Protein AF-A0A7R9Y231-F1 (afdb_monomer_lite)

Sequence (151 aa):
GGGRAVLRLEQRRLDTDEERPGQRPPAADGDQRGWATELYLRINEGKNRQIRRLCTRSKLRLLHLHRVRFGPLTDEGMPEGSCRWLTDSEIGELYAATPLGADARPSAAAARRACIVALWKRAWRHARRQALERAGLGVGRLARRRRRQEG

InterPro domains:
  IPR020103 Pseudouridine synthase, catalytic domain superfamily [SSF55120] (36-91)

Structure (mmCIF, N/CA/C/O backbone):
data_AF-A0A7R9Y231-F1
#
_entry.id   AF-A0A7R9Y231-F1
#
loop_
_atom_site.group_PDB
_atom_site.id
_atom_site.type_symbol
_atom_site.label_atom_id
_atom_site.label_alt_id
_atom_site.label_comp_id
_atom_site.label_asym_id
_atom_site.label_entity_id
_atom_site.label_seq_id
_atom_site.pdbx_PDB_ins_code
_atom_site.Cartn_x
_atom_site.Cartn_y
_atom_site.Cartn_z
_atom_site.occupancy
_atom_site.B_iso_or_equiv
_atom_site.auth_seq_id
_atom_site.auth_comp_id
_atom_site.auth_asym_id
_atom_site.auth_atom_id
_atom_site.pdbx_PDB_model_num
ATOM 1 N N . GLY A 1 1 ? -7.482 -20.504 -6.826 1.00 31.23 1 GLY A N 1
ATOM 2 C CA . GLY A 1 1 ? -7.173 -20.789 -5.412 1.00 31.23 1 GLY A CA 1
ATOM 3 C C . GLY A 1 1 ? -7.391 -19.534 -4.598 1.00 31.23 1 GLY A C 1
ATOM 4 O O . GLY A 1 1 ? -6.744 -18.536 -4.879 1.00 31.23 1 GLY A O 1
ATOM 5 N N . GLY A 1 2 ? -8.361 -19.543 -3.681 1.00 39.38 2 GLY A N 1
ATOM 6 C CA . GLY A 1 2 ? -8.715 -18.377 -2.870 1.00 39.38 2 GLY A CA 1
ATOM 7 C C . GLY A 1 2 ? -7.618 -18.051 -1.859 1.00 39.38 2 GLY A C 1
ATOM 8 O O . GLY A 1 2 ? -7.320 -18.862 -0.986 1.00 39.38 2 GLY A O 1
ATOM 9 N N . GLY A 1 3 ? -7.001 -16.878 -1.994 1.00 35.56 3 GLY A N 1
ATOM 10 C CA . GLY A 1 3 ? -5.984 -16.402 -1.063 1.00 35.56 3 GLY A CA 1
ATOM 11 C C . GLY A 1 3 ? -6.594 -16.141 0.312 1.00 35.56 3 GLY A C 1
ATOM 12 O O . GLY A 1 3 ? -7.362 -15.197 0.483 1.00 35.56 3 GLY A O 1
ATOM 13 N N . ARG A 1 4 ? -6.254 -16.979 1.298 1.00 39.34 4 ARG A N 1
ATOM 14 C CA . ARG A 1 4 ? -6.528 -16.722 2.717 1.00 39.34 4 ARG A CA 1
ATOM 15 C C . ARG A 1 4 ? -5.849 -15.408 3.118 1.00 39.34 4 ARG A C 1
ATOM 17 O O . ARG A 1 4 ? -4.634 -15.273 2.982 1.00 39.34 4 ARG A O 1
ATOM 24 N N . ALA A 1 5 ? -6.617 -14.452 3.636 1.00 42.06 5 ALA A N 1
ATOM 25 C CA . ALA A 1 5 ? -6.047 -13.361 4.415 1.00 42.06 5 ALA A CA 1
ATOM 26 C C . ALA A 1 5 ? -5.545 -13.964 5.734 1.00 42.06 5 ALA A C 1
ATOM 28 O O . ALA A 1 5 ? -6.343 -14.419 6.552 1.00 42.06 5 ALA A O 1
ATOM 29 N N . VAL A 1 6 ? -4.226 -14.037 5.915 1.00 43.84 6 VAL A N 1
ATOM 30 C CA . VAL A 1 6 ? -3.642 -14.444 7.196 1.00 43.84 6 VAL A CA 1
ATOM 31 C C . VAL A 1 6 ? -3.658 -13.221 8.101 1.00 43.84 6 VAL A C 1
ATOM 33 O O . VAL A 1 6 ? -2.824 -12.326 7.977 1.00 43.84 6 VAL A O 1
ATOM 36 N N . LEU A 1 7 ? -4.643 -13.175 8.994 1.00 42.97 7 LEU A N 1
ATOM 37 C CA . LEU A 1 7 ? -4.714 -12.177 10.051 1.00 42.97 7 LEU A CA 1
ATOM 38 C C . LEU A 1 7 ? -3.723 -12.583 11.144 1.00 42.97 7 LEU A C 1
ATOM 40 O O . LEU A 1 7 ? -4.041 -13.396 12.007 1.00 42.97 7 LEU A O 1
ATOM 44 N N . ARG A 1 8 ? -2.501 -12.048 11.093 1.00 46.12 8 ARG A N 1
ATOM 45 C CA . ARG A 1 8 ? -1.649 -12.012 12.284 1.00 46.12 8 ARG A CA 1
ATOM 46 C C . ARG A 1 8 ? -2.102 -10.810 13.098 1.00 46.12 8 ARG A C 1
ATOM 48 O O . ARG A 1 8 ? -1.839 -9.686 12.695 1.00 46.12 8 ARG A O 1
ATOM 55 N N . LEU A 1 9 ? -2.830 -11.073 14.175 1.00 53.94 9 LEU A N 1
ATOM 56 C CA . LEU A 1 9 ? -3.293 -10.049 15.099 1.00 53.94 9 LEU A CA 1
ATOM 57 C C . LEU A 1 9 ? -2.212 -9.850 16.154 1.00 53.94 9 LEU A C 1
ATOM 59 O O . LEU A 1 9 ? -1.976 -10.730 16.976 1.00 53.94 9 LEU A O 1
ATOM 63 N N . GLU A 1 10 ? -1.552 -8.704 16.105 1.00 59.16 10 GLU A N 1
ATOM 64 C CA . GLU A 1 10 ? -0.805 -8.186 17.242 1.00 59.16 10 GLU A CA 1
ATOM 65 C C . GLU A 1 10 ? -1.685 -7.119 17.889 1.00 59.16 10 GLU A C 1
ATOM 67 O O . GLU A 1 10 ? -2.071 -6.148 17.232 1.00 59.16 10 GLU A O 1
ATOM 72 N N . GLN A 1 11 ? -2.099 -7.376 19.131 1.00 58.72 11 GLN A N 1
ATOM 73 C CA . GLN A 1 11 ? -3.023 -6.525 19.869 1.00 58.72 11 GLN A CA 1
ATOM 74 C C . GLN A 1 11 ? -2.247 -5.773 20.944 1.00 58.72 11 GLN A C 1
ATOM 76 O O . GLN A 1 11 ? -1.746 -6.385 21.887 1.00 58.72 11 GLN A O 1
ATOM 81 N N . ARG A 1 12 ? -2.211 -4.444 20.838 1.00 63.53 12 ARG A N 1
ATOM 82 C CA . ARG A 1 12 ? -1.715 -3.567 21.901 1.00 63.53 12 ARG A CA 1
ATOM 83 C C . ARG A 1 12 ? -2.864 -2.703 22.400 1.00 63.53 12 ARG A C 1
ATOM 85 O O . ARG A 1 12 ? -3.507 -1.997 21.618 1.00 63.53 12 ARG A O 1
ATOM 92 N N . ARG A 1 13 ? -3.140 -2.795 23.702 1.00 56.88 13 ARG A N 1
ATOM 93 C CA . ARG A 1 13 ? -4.062 -1.880 24.378 1.00 56.88 13 ARG A CA 1
ATOM 94 C C . ARG A 1 13 ? -3.379 -0.522 24.465 1.00 56.88 13 ARG A C 1
ATOM 96 O O . ARG A 1 13 ? -2.215 -0.462 24.847 1.00 56.88 13 ARG A O 1
ATOM 103 N N . LEU A 1 14 ? -4.097 0.521 24.072 1.00 58.16 14 LEU A N 1
ATOM 104 C CA . LEU A 1 14 ? -3.648 1.894 24.213 1.00 58.16 14 LEU A CA 1
ATOM 105 C C . LEU A 1 14 ? -4.572 2.605 25.182 1.00 58.16 14 LEU A C 1
ATOM 107 O O . LEU A 1 14 ? -5.796 2.620 24.990 1.00 58.16 14 LEU A O 1
ATOM 111 N N . ASP A 1 15 ? -3.961 3.211 26.186 1.00 58.50 15 ASP A N 1
ATOM 112 C CA . ASP A 1 15 ? -4.590 4.309 26.890 1.00 58.50 15 ASP A CA 1
ATOM 113 C C . ASP A 1 15 ? -4.548 5.514 25.947 1.00 58.50 15 ASP A C 1
ATOM 115 O O . ASP A 1 15 ? -3.555 5.756 25.259 1.00 58.50 15 ASP A O 1
ATOM 119 N N . THR A 1 16 ? -5.664 6.227 25.835 1.00 55.50 16 THR A N 1
ATOM 120 C CA . THR A 1 16 ? -5.891 7.245 24.790 1.00 55.50 16 THR A CA 1
ATOM 121 C C . THR A 1 16 ? -4.938 8.451 24.883 1.00 55.50 16 THR A C 1
ATOM 123 O O . THR A 1 16 ? -4.951 9.302 23.995 1.00 55.50 16 THR A O 1
ATOM 126 N N . ASP A 1 17 ? -4.094 8.485 25.917 1.00 54.31 17 ASP A N 1
ATOM 127 C CA . ASP A 1 17 ? -3.096 9.516 26.198 1.00 54.31 17 ASP A CA 1
ATOM 128 C C . ASP A 1 17 ? -1.674 9.161 25.691 1.00 54.31 17 ASP A C 1
ATOM 130 O O . ASP A 1 17 ? -0.778 9.999 25.765 1.00 54.31 17 ASP A O 1
ATOM 134 N N . GLU A 1 18 ? -1.429 7.947 25.169 1.00 48.66 18 GLU A N 1
ATOM 135 C CA . GLU A 1 18 ? -0.096 7.518 24.698 1.00 48.66 18 GLU A CA 1
ATOM 136 C C . GLU A 1 18 ? 0.185 7.999 23.251 1.00 48.66 18 GLU A C 1
ATOM 138 O O . GLU A 1 18 ? -0.423 7.525 22.284 1.00 48.66 18 GLU A O 1
ATOM 143 N N . GLU A 1 19 ? 1.112 8.954 23.084 1.00 48.09 19 GLU A N 1
ATOM 144 C CA . GLU A 1 19 ? 1.501 9.520 21.780 1.00 48.09 19 GLU A CA 1
ATOM 145 C C . GLU A 1 19 ? 2.432 8.589 20.977 1.00 48.09 19 GLU A C 1
ATOM 147 O O . GLU A 1 19 ? 3.377 8.002 21.504 1.00 48.09 19 GLU A O 1
ATOM 152 N N . ARG A 1 20 ? 2.196 8.480 19.660 1.00 54.09 20 ARG A N 1
ATOM 153 C CA . ARG A 1 20 ? 3.006 7.684 18.719 1.00 54.09 20 ARG A CA 1
ATOM 154 C C . ARG A 1 20 ? 3.540 8.515 17.553 1.00 54.09 20 ARG A C 1
ATOM 156 O O . ARG A 1 20 ? 2.868 9.455 17.124 1.00 54.09 20 ARG A O 1
ATOM 163 N N . PRO A 1 21 ? 4.692 8.134 16.969 1.00 46.94 21 PRO A N 1
ATOM 164 C CA . PRO A 1 21 ? 5.192 8.785 15.766 1.00 46.94 21 PRO A CA 1
ATOM 165 C C . PRO A 1 21 ? 4.239 8.530 14.585 1.00 46.94 21 PRO A C 1
ATOM 167 O O . PRO A 1 21 ? 3.962 7.382 14.243 1.00 46.94 21 PRO A O 1
ATOM 170 N N . GLY A 1 22 ? 3.740 9.608 13.967 1.00 53.22 22 GLY A N 1
ATOM 171 C CA . GLY A 1 22 ? 3.000 9.565 12.696 1.00 53.22 22 GLY A CA 1
ATOM 172 C C . GLY A 1 22 ? 1.472 9.697 12.747 1.00 53.22 22 GLY A C 1
ATOM 173 O O . GLY A 1 22 ? 0.844 9.420 11.734 1.00 53.22 22 GLY A O 1
ATOM 174 N N . GLN A 1 23 ? 0.867 10.068 13.886 1.00 56.50 23 GLN A N 1
ATOM 175 C CA . GLN A 1 23 ? -0.365 10.885 13.991 1.00 56.50 23 GLN A CA 1
ATOM 176 C C . GLN A 1 23 ? -0.997 10.776 15.381 1.00 56.50 23 GLN A C 1
ATOM 178 O O . GLN A 1 23 ? -1.256 9.683 15.886 1.00 56.50 23 GLN A O 1
ATOM 183 N N . ARG A 1 24 ? -1.379 11.929 15.940 1.00 49.62 24 ARG A N 1
ATOM 184 C CA . ARG A 1 24 ? -2.414 12.006 16.974 1.00 49.62 24 ARG A CA 1
ATOM 185 C C . ARG A 1 24 ? -3.739 11.605 16.309 1.00 49.62 24 ARG A C 1
ATOM 187 O O . ARG A 1 24 ? -4.105 12.244 15.317 1.00 49.62 24 ARG A O 1
ATOM 194 N N . PRO A 1 25 ? -4.473 10.581 16.784 1.00 52.75 25 PRO A N 1
ATOM 195 C CA . PRO A 1 25 ? -5.848 10.400 16.335 1.00 52.75 25 PRO A CA 1
ATOM 196 C C . PRO A 1 25 ? -6.593 11.726 16.565 1.00 52.75 25 PRO A C 1
ATOM 198 O O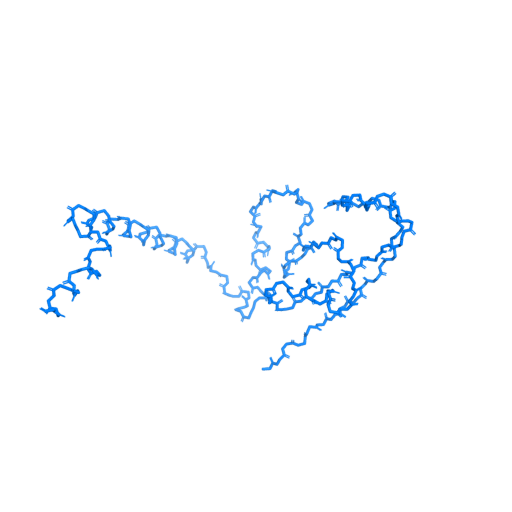 . PRO A 1 25 ? -6.347 12.363 17.594 1.00 52.75 25 PRO A O 1
ATOM 201 N N . PRO A 1 26 ? -7.443 12.195 15.627 1.00 52.19 26 PRO A N 1
ATOM 202 C CA . PRO A 1 26 ? -8.213 13.415 15.847 1.00 52.19 26 PRO A CA 1
ATOM 203 C C . PRO A 1 26 ? -8.892 13.278 17.202 1.00 52.19 26 PRO A C 1
ATOM 205 O O . PRO A 1 26 ? -9.474 12.220 17.463 1.00 52.19 26 PRO A O 1
ATOM 208 N N . ALA A 1 27 ? -8.696 14.285 18.065 1.00 52.78 27 ALA A N 1
ATOM 209 C CA . ALA A 1 27 ? -9.162 14.276 19.445 1.00 52.78 27 ALA A CA 1
ATOM 210 C C . ALA A 1 27 ? -10.556 13.656 19.463 1.00 52.78 27 ALA A C 1
ATOM 212 O O . ALA A 1 27 ? -11.451 14.153 18.777 1.00 52.78 27 ALA A O 1
ATOM 213 N N . ALA A 1 28 ? -10.695 12.507 20.132 1.00 53.19 28 ALA A N 1
ATOM 214 C CA . ALA A 1 28 ? -11.999 11.899 20.307 1.00 53.19 28 ALA A CA 1
ATOM 215 C C . ALA A 1 28 ? -12.908 13.010 20.839 1.00 53.19 28 ALA A C 1
ATOM 217 O O . ALA A 1 28 ? -12.538 13.636 21.833 1.00 53.19 28 ALA A O 1
ATOM 218 N N . ASP A 1 29 ? -14.001 13.312 20.125 1.00 55.97 29 ASP A N 1
ATOM 219 C CA . ASP A 1 29 ? -14.986 14.317 20.537 1.00 55.97 29 ASP A CA 1
ATOM 220 C C . ASP A 1 29 ? -15.177 14.205 22.053 1.00 55.97 29 ASP A C 1
ATOM 222 O O . ASP A 1 29 ? -15.438 13.104 22.546 1.00 55.97 29 ASP A O 1
ATOM 226 N N . GLY A 1 30 ? -14.892 15.305 22.758 1.00 49.06 30 GLY A N 1
ATOM 227 C CA . GLY A 1 30 ? -14.324 15.350 24.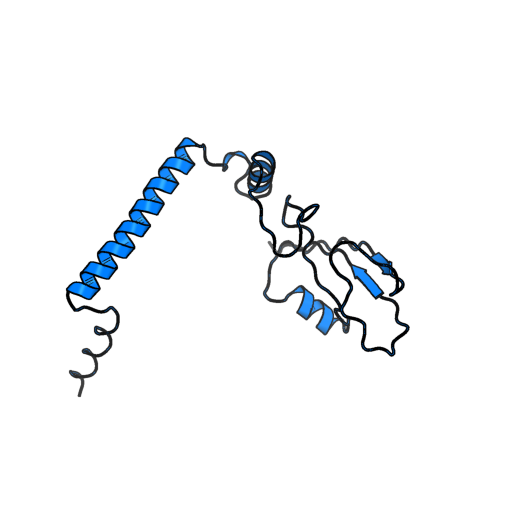111 1.00 49.06 30 GLY A CA 1
ATOM 228 C C . GLY A 1 30 ? -15.158 14.811 25.274 1.00 49.06 30 GLY A C 1
ATOM 229 O O . GLY A 1 30 ? -15.273 15.497 26.281 1.00 49.06 30 GLY A O 1
ATOM 230 N N . ASP A 1 31 ? -15.698 13.596 25.184 1.00 48.09 31 ASP A N 1
ATOM 231 C CA . ASP A 1 31 ? -16.480 12.981 26.260 1.00 48.09 31 ASP A CA 1
ATOM 232 C C . ASP A 1 31 ? -16.458 11.438 26.266 1.00 48.09 31 ASP A C 1
ATOM 234 O O . ASP A 1 31 ? -17.433 10.776 26.610 1.00 48.09 31 ASP A O 1
ATOM 238 N N . GLN A 1 32 ? -15.353 10.801 25.861 1.00 50.69 32 GLN A N 1
ATOM 239 C CA . GLN A 1 32 ? -15.202 9.353 26.059 1.00 50.69 32 GLN A CA 1
ATOM 240 C C . GLN A 1 32 ? -13.831 9.031 26.642 1.00 50.69 32 GLN A C 1
ATOM 242 O O . GLN A 1 32 ? -12.843 8.927 25.918 1.00 50.69 32 GLN A O 1
ATOM 247 N N . ARG A 1 33 ? -13.796 8.786 27.960 1.00 47.81 33 ARG A N 1
ATOM 248 C CA . ARG A 1 33 ? -12.761 7.977 28.627 1.00 47.81 33 ARG A CA 1
ATOM 249 C C . ARG A 1 33 ? -12.857 6.535 28.107 1.00 47.81 33 ARG A C 1
ATOM 251 O O . ARG A 1 33 ? -13.337 5.637 28.791 1.00 47.81 33 ARG A O 1
ATOM 258 N N . GLY A 1 34 ? -12.520 6.343 26.838 1.00 59.69 34 GLY A N 1
ATOM 259 C CA . GLY A 1 34 ? -12.495 5.051 26.168 1.00 59.69 34 GLY A CA 1
ATOM 260 C C . GLY A 1 34 ? -11.098 4.448 26.197 1.00 59.69 34 GLY A C 1
ATOM 261 O O . GLY A 1 34 ? -10.122 5.127 26.489 1.00 59.69 34 GLY A O 1
ATOM 262 N N . TRP A 1 35 ? -11.012 3.163 25.876 1.00 66.12 35 TRP A N 1
ATOM 263 C CA . TRP A 1 35 ? -9.765 2.487 25.532 1.00 66.12 35 TRP A CA 1
ATOM 264 C C . TRP A 1 35 ? -9.726 2.323 24.013 1.00 66.12 35 TRP A C 1
ATOM 266 O O . TRP A 1 35 ? -10.746 2.022 23.387 1.00 66.12 35 TRP A O 1
ATOM 276 N N . ALA A 1 36 ? -8.555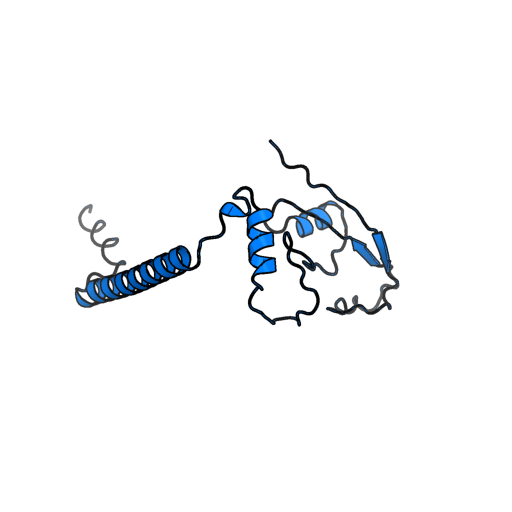 2.514 23.413 1.00 75.38 36 ALA A N 1
ATOM 277 C CA . ALA A 1 36 ? -8.339 2.235 22.002 1.00 75.38 36 ALA A CA 1
ATOM 278 C C . ALA A 1 36 ? -7.555 0.928 21.844 1.00 75.38 36 ALA A C 1
ATOM 280 O O . ALA A 1 36 ? -6.820 0.487 22.728 1.00 75.38 36 ALA A O 1
ATOM 281 N N . THR A 1 37 ? -7.731 0.268 20.703 1.00 80.81 37 THR A N 1
ATOM 282 C CA . THR A 1 37 ? -6.944 -0.912 20.336 1.00 80.81 37 THR A CA 1
ATOM 283 C C . THR A 1 37 ? -6.322 -0.674 18.981 1.00 80.81 37 THR A C 1
ATOM 285 O O . THR A 1 37 ? -7.027 -0.376 18.016 1.00 80.81 37 THR A O 1
ATOM 288 N N . GLU A 1 38 ? -5.006 -0.827 18.905 1.00 82.19 38 GLU A N 1
ATOM 289 C CA . GLU A 1 38 ? -4.337 -0.925 17.619 1.00 82.19 38 GLU A CA 1
ATOM 290 C C . GLU A 1 38 ? -4.318 -2.374 17.150 1.00 82.19 38 GLU A C 1
ATOM 292 O O . GLU A 1 38 ? -4.064 -3.297 17.926 1.00 82.19 38 GLU A O 1
ATOM 297 N N . LEU A 1 39 ? -4.574 -2.545 15.854 1.00 85.00 39 LEU A N 1
ATOM 298 C CA . LEU A 1 39 ? -4.512 -3.823 15.173 1.00 85.00 39 LEU A CA 1
ATOM 299 C C . LEU A 1 39 ? -3.581 -3.704 13.971 1.00 85.00 39 LEU A C 1
ATOM 301 O O . LEU A 1 39 ? -3.850 -2.938 13.042 1.00 85.00 39 LEU A O 1
ATOM 305 N N . TYR A 1 40 ? -2.539 -4.527 13.945 1.00 87.38 40 TYR A N 1
ATOM 306 C CA . TYR A 1 40 ? -1.752 -4.736 12.736 1.00 87.38 40 TYR A CA 1
ATOM 307 C C . TYR A 1 40 ? -2.423 -5.795 11.866 1.00 87.38 40 TYR A C 1
ATOM 309 O O . TYR A 1 40 ? -2.752 -6.890 12.317 1.00 87.38 40 TYR A O 1
ATOM 317 N N . LEU A 1 41 ? -2.663 -5.454 10.600 1.00 87.38 41 LEU A N 1
ATOM 318 C CA . LEU A 1 41 ? -3.368 -6.310 9.649 1.00 87.38 41 LEU A CA 1
ATOM 319 C C . LEU A 1 41 ? -2.525 -6.469 8.384 1.00 87.38 41 LEU A C 1
ATOM 321 O O . LEU A 1 41 ? -2.178 -5.485 7.731 1.00 87.38 41 LEU A O 1
ATOM 325 N N . ARG A 1 42 ? -2.245 -7.717 7.995 1.00 89.50 42 ARG A N 1
ATOM 326 C CA . ARG A 1 42 ? -1.645 -8.041 6.696 1.00 89.50 42 ARG A CA 1
ATOM 327 C C . ARG A 1 42 ? -2.725 -8.557 5.751 1.00 89.50 42 ARG A C 1
ATOM 329 O O . ARG A 1 42 ? -3.400 -9.541 6.040 1.00 89.50 42 ARG A O 1
ATOM 336 N N . ILE A 1 43 ? -2.868 -7.898 4.605 1.00 89.06 43 ILE A N 1
ATOM 337 C CA . ILE A 1 43 ? -3.782 -8.300 3.532 1.00 89.06 43 ILE A CA 1
ATOM 338 C C . ILE A 1 43 ? -2.998 -8.536 2.245 1.00 89.06 43 ILE A C 1
ATOM 340 O O . ILE A 1 43 ? -2.103 -7.767 1.908 1.00 89.06 43 ILE A O 1
ATOM 344 N N . ASN A 1 44 ? -3.363 -9.596 1.527 1.00 88.38 44 ASN A N 1
ATOM 345 C CA . ASN A 1 44 ? -2.788 -9.926 0.219 1.00 88.38 44 ASN A CA 1
ATOM 346 C C . ASN A 1 44 ? -3.694 -9.467 -0.940 1.00 88.38 44 ASN A C 1
ATOM 348 O O . ASN A 1 44 ? -3.317 -9.563 -2.102 1.00 88.38 44 ASN A O 1
ATOM 352 N N . GLU A 1 45 ? -4.897 -8.975 -0.627 1.00 86.25 45 GLU A N 1
ATOM 353 C CA . GLU A 1 45 ? -5.848 -8.405 -1.579 1.00 86.25 45 GLU A CA 1
ATOM 354 C C . GLU A 1 45 ? -6.109 -6.927 -1.271 1.00 86.25 45 GLU A C 1
ATOM 356 O O . GLU A 1 45 ? -5.993 -6.482 -0.132 1.00 86.25 45 GLU A O 1
ATOM 361 N N . GLY A 1 46 ? -6.475 -6.162 -2.299 1.00 85.69 46 GLY A N 1
ATOM 362 C CA . GLY A 1 46 ? -6.749 -4.729 -2.200 1.00 85.69 46 GLY A CA 1
ATOM 363 C C . GLY A 1 46 ? -8.168 -4.374 -2.631 1.00 85.69 46 GLY A C 1
ATOM 364 O O . GLY A 1 46 ? -8.340 -3.504 -3.483 1.00 85.69 46 GLY A O 1
ATOM 365 N N . LYS A 1 47 ? -9.205 -5.046 -2.106 1.00 90.81 47 LYS A N 1
ATOM 366 C CA . LYS A 1 47 ? -10.590 -4.691 -2.468 1.00 90.81 47 LYS A CA 1
ATOM 367 C C . LYS A 1 47 ? -10.901 -3.274 -1.975 1.00 90.81 47 LYS A C 1
ATOM 369 O O . LYS A 1 47 ? -10.521 -2.892 -0.866 1.00 90.81 47 LYS A O 1
ATOM 374 N N . ASN A 1 48 ? -11.643 -2.504 -2.778 1.00 93.62 48 ASN A N 1
ATOM 375 C CA . ASN A 1 48 ? -12.034 -1.123 -2.461 1.00 93.62 48 ASN A CA 1
ATOM 376 C C . ASN A 1 48 ? -12.543 -1.049 -1.013 1.00 93.62 48 ASN A C 1
ATOM 378 O O . ASN A 1 48 ? -13.436 -1.816 -0.685 1.00 93.62 48 ASN A O 1
ATOM 382 N N . ARG A 1 49 ? -11.980 -0.197 -0.143 1.00 91.38 49 ARG A N 1
ATOM 383 C CA . ARG A 1 49 ? -12.442 0.031 1.249 1.00 91.38 49 ARG A CA 1
ATOM 384 C C . ARG A 1 49 ? -12.649 -1.240 2.098 1.00 91.38 49 ARG A C 1
ATOM 386 O O . ARG A 1 49 ? -13.492 -1.242 2.993 1.00 91.38 49 ARG A O 1
ATOM 393 N N . GLN A 1 50 ? -11.897 -2.313 1.846 1.00 93.19 50 GLN A N 1
ATOM 394 C CA . GLN A 1 50 ? -12.072 -3.607 2.518 1.00 93.19 50 GLN A CA 1
ATOM 395 C C . GLN A 1 50 ? -12.004 -3.526 4.046 1.00 93.19 50 GLN A C 1
ATOM 397 O O . GLN A 1 50 ? -12.939 -3.968 4.707 1.00 93.19 50 GLN A O 1
ATOM 402 N N . ILE A 1 51 ? -10.946 -2.918 4.595 1.00 91.38 51 ILE A N 1
ATOM 403 C CA . ILE A 1 51 ? -10.770 -2.783 6.050 1.00 91.38 51 ILE A CA 1
ATOM 404 C C . ILE A 1 51 ? -11.894 -1.943 6.661 1.00 91.38 51 ILE A C 1
ATOM 406 O O . ILE A 1 51 ? -12.505 -2.345 7.642 1.00 91.38 51 ILE A O 1
ATOM 410 N N . ARG A 1 52 ? -12.257 -0.825 6.020 1.00 92.31 52 ARG A N 1
ATOM 411 C CA . ARG A 1 52 ? -13.357 0.033 6.486 1.00 92.31 52 ARG A CA 1
ATOM 412 C C . ARG A 1 52 ? -14.685 -0.727 6.533 1.00 92.31 52 ARG A C 1
ATOM 414 O O . ARG A 1 52 ? -15.384 -0.652 7.534 1.00 92.31 52 ARG A O 1
ATOM 421 N N . ARG A 1 53 ? -15.008 -1.503 5.490 1.00 93.25 53 ARG A N 1
ATOM 422 C CA . ARG A 1 53 ? -16.213 -2.351 5.480 1.00 93.25 53 ARG A CA 1
ATOM 423 C C . ARG A 1 53 ? -16.171 -3.449 6.538 1.00 93.25 53 ARG A C 1
ATOM 425 O O . ARG A 1 53 ? -17.213 -3.755 7.108 1.00 93.25 53 ARG A O 1
ATOM 432 N N . LEU A 1 54 ? -15.003 -4.046 6.775 1.00 91.94 54 LEU A N 1
ATOM 433 C CA . LEU A 1 54 ? -14.820 -5.051 7.820 1.00 91.94 54 LEU A CA 1
ATOM 434 C C . LEU A 1 54 ? -15.130 -4.449 9.196 1.00 91.94 54 LEU A C 1
ATOM 436 O O . LEU A 1 54 ? -15.986 -4.978 9.895 1.00 91.94 54 LEU A O 1
ATOM 440 N N . CYS A 1 55 ? -14.530 -3.303 9.536 1.00 91.06 55 CYS A N 1
ATOM 441 C CA . CYS A 1 55 ? -14.786 -2.610 10.801 1.00 91.06 55 CYS A CA 1
ATOM 442 C C . CYS A 1 55 ? -16.269 -2.261 10.980 1.00 91.06 55 CYS A C 1
ATOM 444 O O . CYS A 1 55 ? -16.840 -2.573 12.021 1.00 91.06 55 CYS A O 1
ATOM 446 N N . THR A 1 56 ? -16.921 -1.695 9.955 1.00 92.50 56 THR A N 1
ATOM 447 C CA . THR A 1 56 ? -18.355 -1.367 10.017 1.00 92.50 56 THR A CA 1
ATOM 448 C C . THR A 1 56 ? -19.219 -2.605 10.262 1.00 92.50 56 THR A C 1
ATOM 450 O O . THR A 1 56 ? -20.108 -2.571 11.108 1.00 92.50 56 THR A O 1
ATOM 453 N N . ARG A 1 57 ? -18.951 -3.719 9.566 1.00 94.25 57 ARG A N 1
ATOM 454 C CA . ARG A 1 57 ? -19.690 -4.981 9.758 1.00 94.25 57 ARG A CA 1
ATOM 455 C C . ARG A 1 57 ? -19.480 -5.576 11.148 1.00 94.25 57 ARG A C 1
ATOM 457 O O . ARG A 1 57 ? -20.409 -6.154 11.699 1.00 94.25 57 ARG A O 1
ATOM 464 N N . SER A 1 58 ? -18.288 -5.406 11.705 1.00 92.56 58 SER A N 1
ATOM 465 C CA . SER A 1 58 ? -17.936 -5.865 13.050 1.00 92.56 58 SER A CA 1
ATOM 466 C C . SER A 1 58 ? -18.323 -4.878 14.157 1.00 92.56 58 SER A C 1
ATOM 468 O O . SER A 1 58 ? -17.956 -5.103 15.304 1.00 92.56 58 SER A O 1
ATOM 470 N N . LYS A 1 59 ? -19.047 -3.792 13.838 1.00 90.31 59 LYS A N 1
ATOM 471 C CA . LYS A 1 59 ? -19.440 -2.731 14.786 1.00 90.31 59 LYS A CA 1
ATOM 472 C C . LYS A 1 59 ? -18.251 -2.072 15.507 1.00 90.31 59 LYS A C 1
ATOM 474 O O . LYS A 1 59 ? -18.390 -1.578 16.619 1.00 90.31 59 LYS A O 1
ATOM 479 N N . LEU A 1 60 ? -17.085 -2.039 14.861 1.00 88.06 60 LEU A N 1
ATOM 480 C CA . LEU A 1 60 ? -15.891 -1.368 15.370 1.00 88.06 60 LEU A CA 1
ATOM 481 C C . LEU A 1 60 ? -15.816 0.060 14.820 1.00 88.06 60 LEU A C 1
ATOM 483 O O . LEU A 1 60 ? -15.878 0.272 13.603 1.00 88.06 60 LEU A O 1
ATOM 487 N N . ARG A 1 61 ? -15.625 1.040 15.710 1.00 85.69 61 ARG A N 1
ATOM 488 C CA . ARG A 1 61 ? -15.338 2.428 15.326 1.00 85.69 61 ARG A CA 1
ATOM 489 C C . ARG A 1 61 ? -13.879 2.527 14.879 1.00 85.69 61 ARG A C 1
ATOM 491 O O . ARG A 1 61 ? -12.965 2.470 15.693 1.00 85.69 61 ARG A O 1
ATOM 498 N N . LEU A 1 62 ? -13.660 2.677 13.574 1.00 86.56 62 LEU A N 1
ATOM 499 C CA . LEU A 1 62 ? -12.324 2.894 13.020 1.00 86.56 62 LEU A CA 1
ATOM 500 C C . LEU A 1 62 ? -11.907 4.355 13.231 1.00 86.56 62 LEU A C 1
ATOM 502 O O . LEU A 1 62 ? -12.418 5.236 12.541 1.00 86.56 62 LEU A O 1
ATOM 506 N N . LEU A 1 63 ? -10.983 4.591 14.162 1.00 85.50 63 LEU A N 1
ATOM 507 C CA . LEU A 1 63 ? -10.451 5.926 14.461 1.00 85.50 63 LEU A CA 1
ATOM 508 C C . LEU A 1 63 ? -9.407 6.364 13.429 1.00 85.50 63 LEU A C 1
ATOM 510 O O . LEU A 1 63 ? -9.493 7.454 12.870 1.00 85.50 63 LEU A O 1
ATOM 514 N N . HIS A 1 64 ? -8.453 5.484 13.131 1.00 84.94 64 HIS A N 1
ATOM 515 C CA . HIS A 1 64 ? -7.352 5.757 12.218 1.00 84.94 64 HIS A CA 1
ATOM 516 C C . HIS A 1 64 ? -7.003 4.501 11.409 1.00 84.94 64 HIS A C 1
ATOM 518 O O . HIS A 1 64 ? -7.190 3.377 11.874 1.00 84.94 64 HIS A O 1
ATOM 524 N N . LEU A 1 65 ? -6.546 4.683 10.168 1.00 89.50 65 LEU A N 1
ATOM 525 C CA . LEU A 1 65 ? -6.102 3.592 9.301 1.00 89.50 65 LEU A CA 1
ATOM 526 C C . LEU A 1 65 ? -4.855 4.031 8.551 1.00 89.50 65 LEU A C 1
ATOM 528 O O . LEU A 1 65 ? -4.953 4.817 7.607 1.00 89.50 65 LEU A O 1
ATOM 532 N N . HIS A 1 66 ? -3.727 3.451 8.939 1.00 88.44 66 HIS A N 1
ATOM 533 C CA . HIS A 1 66 ? -2.432 3.701 8.336 1.00 88.44 66 HIS A CA 1
ATOM 534 C C . HIS A 1 66 ? -1.906 2.461 7.621 1.00 88.44 66 HIS A C 1
ATOM 536 O O . HIS A 1 66 ? -2.156 1.332 8.048 1.00 88.44 66 HIS A O 1
ATOM 542 N N . ARG A 1 67 ? -1.164 2.656 6.529 1.00 90.31 67 ARG A N 1
ATOM 543 C CA . ARG A 1 67 ? -0.480 1.566 5.833 1.00 90.31 67 ARG A CA 1
ATOM 544 C C . ARG A 1 67 ? 1.018 1.690 6.072 1.00 90.31 67 ARG A C 1
ATOM 546 O O . ARG A 1 67 ? 1.707 2.291 5.260 1.00 90.31 67 ARG A O 1
ATOM 553 N N . VAL A 1 68 ? 1.481 1.015 7.119 1.00 90.19 68 VAL A N 1
ATOM 554 C CA . VAL A 1 68 ? 2.892 1.008 7.543 1.00 90.19 68 VAL A CA 1
ATOM 555 C C . VAL A 1 68 ? 3.827 0.198 6.638 1.00 90.19 68 VAL A C 1
ATOM 557 O O . VAL A 1 68 ? 5.044 0.339 6.658 1.00 90.19 68 VAL A O 1
ATOM 560 N N . ARG A 1 69 ? 3.274 -0.719 5.835 1.00 91.06 69 ARG A N 1
ATOM 561 C CA . ARG A 1 69 ? 4.073 -1.617 4.996 1.00 91.06 69 ARG A CA 1
ATOM 562 C C . ARG A 1 69 ? 3.354 -1.977 3.705 1.00 91.06 69 ARG A C 1
ATOM 564 O O . ARG A 1 69 ? 2.145 -2.226 3.700 1.00 91.06 69 ARG A O 1
ATOM 571 N N . PHE A 1 70 ? 4.107 -2.069 2.615 1.00 91.50 70 PHE A N 1
ATOM 572 C CA . PHE A 1 70 ? 3.650 -2.599 1.335 1.00 91.50 70 PHE A CA 1
ATOM 573 C C . PHE A 1 70 ? 4.683 -3.580 0.772 1.00 91.50 70 PHE A C 1
ATOM 575 O O . PHE A 1 70 ? 5.762 -3.189 0.335 1.00 91.50 70 PHE A O 1
ATOM 582 N N . GLY A 1 71 ? 4.349 -4.875 0.781 1.00 90.31 71 GLY A N 1
ATOM 583 C CA . GLY A 1 71 ? 5.296 -5.923 0.396 1.00 90.31 71 GLY A CA 1
ATOM 584 C C . GLY A 1 71 ? 6.561 -5.874 1.272 1.00 90.31 71 GLY A C 1
ATOM 585 O O . GLY A 1 71 ? 6.434 -5.966 2.500 1.00 90.31 71 GLY A O 1
ATOM 586 N N . PRO A 1 72 ? 7.765 -5.746 0.688 1.00 91.75 72 PRO A N 1
ATOM 587 C CA . PRO A 1 72 ? 9.005 -5.561 1.438 1.00 91.75 72 PRO A CA 1
ATOM 588 C C . PRO A 1 72 ? 9.196 -4.133 1.981 1.00 91.75 72 PRO A C 1
ATOM 590 O O . PRO A 1 72 ? 9.892 -3.976 2.976 1.00 91.75 72 PRO A O 1
ATOM 593 N N . LEU A 1 73 ? 8.536 -3.121 1.405 1.00 92.44 73 LEU A N 1
ATOM 594 C CA . LEU A 1 73 ? 8.754 -1.712 1.746 1.00 92.44 73 LEU A CA 1
ATOM 595 C C . LEU A 1 73 ? 8.041 -1.293 3.032 1.00 92.44 73 LEU A C 1
ATOM 597 O O . LEU A 1 73 ? 6.858 -1.604 3.205 1.00 92.44 73 LEU A O 1
ATOM 601 N N . THR A 1 74 ? 8.726 -0.514 3.865 1.00 91.00 74 THR A N 1
ATOM 602 C CA . THR A 1 74 ? 8.186 0.153 5.058 1.00 91.00 74 THR A CA 1
ATOM 603 C C . THR A 1 74 ? 8.122 1.667 4.850 1.00 91.00 74 THR A C 1
ATOM 605 O O . THR A 1 74 ? 8.785 2.221 3.973 1.00 91.00 74 THR A O 1
ATOM 608 N N . ASP A 1 75 ? 7.282 2.337 5.631 1.00 87.00 75 ASP A N 1
ATOM 609 C CA . ASP A 1 75 ? 7.197 3.802 5.703 1.00 87.00 75 ASP A CA 1
ATOM 610 C C . ASP A 1 75 ? 8.137 4.416 6.757 1.00 87.00 75 ASP A C 1
ATOM 612 O O . ASP A 1 75 ? 8.138 5.627 6.973 1.00 87.00 75 ASP A O 1
ATOM 616 N N . GLU A 1 76 ? 8.954 3.584 7.399 1.00 86.00 76 GLU A N 1
ATOM 617 C CA . GLU A 1 76 ? 9.876 3.981 8.454 1.00 86.00 76 GLU A CA 1
ATOM 618 C C . GLU A 1 76 ? 10.856 5.060 7.967 1.00 86.00 76 GLU A C 1
ATOM 620 O O . GLU A 1 76 ? 11.475 4.946 6.906 1.00 86.00 76 GLU A O 1
ATOM 625 N N . GLY A 1 77 ? 10.971 6.143 8.739 1.00 84.50 77 GLY A N 1
ATOM 626 C CA . GLY A 1 77 ? 11.827 7.283 8.407 1.00 84.50 77 GLY A CA 1
ATOM 627 C C . GLY A 1 77 ? 11.298 8.194 7.291 1.00 84.50 77 GLY A C 1
ATOM 628 O O . GLY A 1 77 ? 12.012 9.111 6.888 1.00 84.50 77 GLY A O 1
ATOM 629 N N . MET A 1 78 ? 10.072 7.985 6.792 1.00 85.88 78 MET A N 1
ATOM 630 C CA . MET A 1 78 ? 9.444 8.854 5.793 1.00 85.88 78 MET A CA 1
ATOM 631 C C . MET A 1 78 ? 8.481 9.858 6.456 1.00 85.88 78 MET A C 1
ATOM 633 O O . MET A 1 78 ? 7.473 9.444 7.029 1.00 85.88 78 MET A O 1
ATOM 637 N N . PRO A 1 79 ? 8.717 11.177 6.337 1.00 82.62 79 PRO A N 1
ATOM 638 C CA . PRO A 1 79 ? 7.750 12.185 6.765 1.00 82.62 79 PRO A CA 1
ATOM 639 C C . PRO A 1 79 ? 6.424 12.097 6.004 1.00 82.62 79 PRO A C 1
ATOM 641 O O . PRO A 1 79 ? 6.390 11.760 4.814 1.00 82.62 79 PRO A O 1
ATOM 644 N N . GLU A 1 80 ? 5.329 12.487 6.651 1.00 83.50 80 GLU A N 1
ATOM 645 C CA . GLU A 1 80 ? 4.020 12.548 6.002 1.00 83.50 80 GLU A CA 1
ATOM 646 C C . GLU A 1 80 ? 4.024 13.470 4.780 1.00 83.50 80 GLU A C 1
ATOM 648 O O . GLU A 1 80 ? 4.642 14.533 4.768 1.00 83.50 80 GLU A O 1
ATOM 653 N N . GLY A 1 81 ? 3.340 13.043 3.718 1.00 86.06 81 GLY A N 1
ATOM 654 C CA . GLY A 1 81 ? 3.263 13.791 2.462 1.00 86.06 81 GLY A CA 1
ATOM 655 C C . GLY A 1 81 ? 4.560 13.815 1.647 1.00 86.06 81 GLY A C 1
ATOM 656 O O . GLY A 1 81 ? 4.545 14.296 0.514 1.00 86.06 81 GLY A O 1
ATOM 657 N N . SER A 1 82 ? 5.664 13.277 2.169 1.00 85.06 82 SER A N 1
ATOM 658 C CA . SER A 1 82 ? 6.919 13.198 1.428 1.00 85.06 82 SER A CA 1
ATOM 659 C C . SER A 1 82 ? 6.976 11.979 0.501 1.00 85.06 82 SER A C 1
ATOM 661 O O . SER A 1 82 ? 6.221 11.011 0.623 1.00 85.06 82 SER A O 1
ATOM 663 N N . CYS A 1 83 ? 7.881 12.042 -0.474 1.00 87.44 83 CYS A N 1
ATOM 664 C CA . CYS A 1 83 ? 8.226 10.914 -1.326 1.00 87.44 83 CYS A CA 1
ATOM 665 C C . CYS A 1 83 ? 9.744 10.848 -1.507 1.00 87.44 83 CYS A C 1
ATOM 667 O O . CYS A 1 83 ? 10.423 11.876 -1.525 1.00 87.44 83 CYS A O 1
ATOM 669 N N . ARG A 1 84 ? 10.274 9.633 -1.668 1.00 88.31 84 ARG A N 1
ATOM 670 C CA . ARG A 1 84 ? 11.688 9.395 -1.976 1.00 88.31 84 ARG A CA 1
ATOM 671 C C . ARG A 1 84 ? 11.841 8.369 -3.086 1.00 88.31 84 ARG A C 1
ATOM 673 O O . ARG A 1 84 ? 10.934 7.579 -3.354 1.00 88.31 84 ARG A O 1
ATOM 680 N N . TRP A 1 85 ? 13.022 8.354 -3.687 1.00 91.44 85 TRP A N 1
ATOM 681 C CA . TRP A 1 85 ? 13.428 7.282 -4.586 1.00 91.44 85 TRP A CA 1
ATOM 682 C C . TRP A 1 85 ? 13.725 6.002 -3.800 1.00 91.44 85 TRP A C 1
ATOM 684 O O . TRP A 1 85 ? 14.264 6.044 -2.691 1.00 91.44 85 TRP A O 1
ATOM 694 N N . LEU A 1 86 ? 13.358 4.862 -4.384 1.00 89.19 86 LEU A N 1
ATOM 695 C CA . LEU A 1 86 ? 13.706 3.554 -3.836 1.00 89.19 86 LEU A CA 1
ATOM 696 C C . LEU A 1 86 ? 15.182 3.260 -4.091 1.00 89.19 86 LEU A C 1
ATOM 698 O O . LEU A 1 86 ? 15.711 3.586 -5.156 1.00 89.19 86 LEU A O 1
ATOM 702 N N . THR A 1 87 ? 15.825 2.626 -3.119 1.00 89.38 87 THR A N 1
ATOM 703 C CA . THR A 1 87 ? 17.198 2.138 -3.249 1.00 89.38 87 THR A CA 1
ATOM 704 C C . THR A 1 87 ? 17.258 0.908 -4.154 1.00 89.38 87 THR A C 1
ATOM 706 O O . THR A 1 87 ? 16.263 0.213 -4.376 1.00 89.38 87 THR A O 1
ATOM 709 N N . ASP A 1 88 ? 18.450 0.593 -4.659 1.00 87.75 88 ASP A N 1
ATOM 710 C CA . ASP A 1 88 ? 18.638 -0.583 -5.510 1.00 87.75 88 ASP A CA 1
ATOM 711 C C . ASP A 1 88 ? 18.317 -1.907 -4.802 1.00 87.75 88 ASP A C 1
ATOM 713 O O . ASP A 1 88 ? 17.848 -2.833 -5.470 1.00 87.75 88 ASP A O 1
ATOM 717 N N . SER A 1 89 ? 18.525 -1.995 -3.481 1.00 89.88 89 SER A N 1
ATOM 718 C CA . SER A 1 89 ? 18.149 -3.172 -2.681 1.00 89.88 89 SER A CA 1
ATOM 719 C C . SER A 1 89 ? 16.635 -3.328 -2.620 1.00 89.88 89 SER A C 1
ATOM 721 O O . SER A 1 89 ? 16.104 -4.371 -2.990 1.00 89.88 89 SER A O 1
ATOM 723 N N . GLU A 1 90 ? 15.924 -2.254 -2.268 1.00 90.94 90 GLU A N 1
ATOM 724 C CA . GLU A 1 90 ? 14.460 -2.241 -2.165 1.00 90.94 90 GLU A CA 1
ATOM 725 C C . GLU A 1 90 ? 13.780 -2.600 -3.488 1.00 90.94 90 GLU A C 1
ATOM 727 O O . GLU A 1 90 ? 12.779 -3.316 -3.512 1.00 90.94 90 GLU A O 1
ATOM 732 N N . ILE A 1 91 ? 14.335 -2.132 -4.610 1.00 91.00 91 ILE A N 1
ATOM 733 C CA . ILE A 1 91 ? 13.861 -2.513 -5.943 1.00 91.00 91 ILE A CA 1
ATOM 734 C C . ILE A 1 91 ? 14.050 -4.019 -6.164 1.00 91.00 91 ILE A C 1
ATOM 736 O O . ILE A 1 91 ? 13.135 -4.679 -6.653 1.00 91.00 91 ILE A O 1
ATOM 740 N N . GLY A 1 92 ? 15.214 -4.572 -5.811 1.00 90.00 92 GLY A N 1
ATOM 741 C CA . GLY A 1 92 ? 15.479 -6.010 -5.911 1.00 90.00 92 GLY A CA 1
ATOM 742 C C . GLY A 1 92 ? 14.513 -6.843 -5.067 1.00 90.00 92 GLY A C 1
ATOM 743 O O . GLY A 1 92 ? 13.902 -7.782 -5.577 1.00 90.00 92 GLY A O 1
ATOM 744 N N . GLU A 1 93 ? 14.309 -6.451 -3.811 1.00 91.69 93 GLU A N 1
ATOM 745 C CA . GLU A 1 93 ? 13.368 -7.093 -2.890 1.00 91.69 93 GLU A CA 1
ATOM 746 C C . GLU A 1 93 ? 11.927 -7.032 -3.401 1.00 91.69 93 GLU A C 1
ATOM 748 O O . GLU A 1 93 ? 11.187 -8.009 -3.286 1.00 91.69 93 GLU A O 1
ATOM 753 N N . LEU A 1 94 ? 11.520 -5.911 -4.005 1.00 92.12 94 LEU A N 1
ATOM 754 C CA . LEU A 1 94 ? 10.206 -5.783 -4.630 1.00 92.12 94 LEU A CA 1
ATOM 755 C C . LEU A 1 94 ? 10.008 -6.798 -5.750 1.00 92.12 94 LEU A C 1
ATOM 757 O O . LEU A 1 94 ? 8.982 -7.472 -5.763 1.00 92.12 94 LEU A O 1
ATOM 761 N N . TYR A 1 95 ? 10.966 -6.923 -6.673 1.00 91.81 95 TYR A N 1
ATOM 762 C CA . TYR A 1 95 ? 10.874 -7.913 -7.749 1.00 91.81 95 TYR A CA 1
ATOM 763 C C . TYR A 1 95 ? 10.836 -9.337 -7.184 1.00 91.81 95 TYR A C 1
ATOM 765 O O . TYR A 1 95 ? 9.950 -10.109 -7.553 1.00 91.81 95 TYR A O 1
ATOM 773 N N . ALA A 1 96 ? 11.703 -9.650 -6.218 1.00 90.12 96 ALA A N 1
ATOM 774 C CA . ALA A 1 96 ? 11.735 -10.949 -5.546 1.00 90.12 96 ALA A CA 1
ATOM 775 C C . ALA A 1 96 ? 10.420 -11.291 -4.819 1.00 90.12 96 ALA A C 1
ATOM 777 O O . ALA A 1 96 ? 10.018 -12.451 -4.783 1.00 90.12 96 ALA A O 1
ATOM 778 N N . ALA A 1 97 ? 9.722 -10.292 -4.273 1.00 89.25 97 ALA A N 1
ATOM 779 C CA . ALA A 1 97 ? 8.433 -10.466 -3.605 1.00 89.25 97 ALA A CA 1
ATOM 780 C C . ALA A 1 97 ? 7.250 -10.664 -4.574 1.00 89.25 97 ALA A C 1
ATOM 782 O O . ALA A 1 97 ? 6.132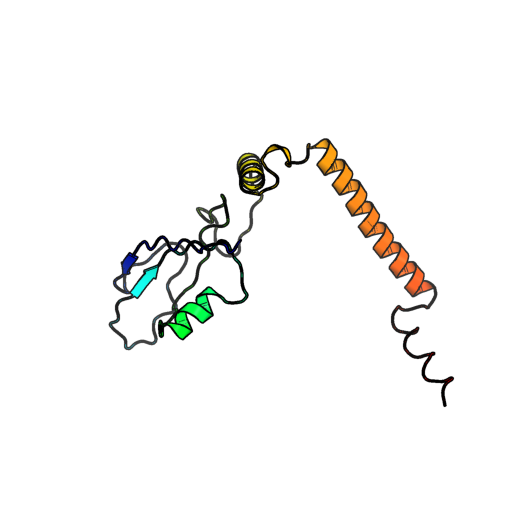 -10.943 -4.130 1.00 89.25 97 ALA A O 1
ATOM 783 N N . THR A 1 98 ? 7.459 -10.505 -5.884 1.00 89.19 98 THR A N 1
ATOM 784 C CA . THR A 1 98 ? 6.429 -10.751 -6.901 1.00 89.19 98 THR A CA 1
ATOM 785 C C . THR A 1 98 ? 6.559 -12.151 -7.502 1.00 89.19 98 THR A C 1
ATOM 787 O O . THR A 1 98 ? 7.649 -12.719 -7.512 1.00 89.19 98 THR A O 1
ATOM 790 N N . PRO A 1 99 ? 5.490 -12.690 -8.118 1.00 86.44 99 PRO A N 1
ATOM 791 C CA . PRO A 1 99 ? 5.573 -13.940 -8.878 1.00 86.44 99 PRO A CA 1
ATOM 792 C C . PRO A 1 99 ? 6.553 -13.902 -10.061 1.00 86.44 99 PRO A C 1
ATOM 794 O O . PRO A 1 99 ? 6.825 -14.943 -10.647 1.00 86.44 99 PRO A O 1
ATOM 797 N N . LEU A 1 100 ? 7.045 -12.717 -10.443 1.00 85.06 100 LEU A N 1
ATOM 798 C CA . LEU A 1 100 ? 8.032 -12.560 -11.507 1.00 85.06 100 LEU A CA 1
ATOM 799 C C . LEU A 1 100 ? 9.446 -12.969 -11.051 1.00 85.06 100 LEU A C 1
ATOM 801 O O . LEU A 1 100 ? 10.273 -13.297 -11.896 1.00 85.06 100 LEU A O 1
ATOM 805 N N . GLY A 1 101 ? 9.715 -12.974 -9.740 1.00 83.94 101 GLY A N 1
ATOM 806 C CA . GLY A 1 101 ? 11.018 -13.313 -9.168 1.00 83.94 101 GLY A CA 1
ATOM 807 C C . GLY A 1 101 ? 12.075 -12.211 -9.312 1.00 83.94 101 GLY A C 1
ATOM 808 O O . GLY A 1 101 ? 11.871 -11.194 -9.976 1.00 83.94 101 GLY A O 1
ATOM 809 N N . ALA A 1 102 ? 13.228 -12.415 -8.667 1.00 78.62 102 ALA A N 1
ATOM 810 C CA . ALA A 1 102 ? 14.348 -11.467 -8.687 1.00 78.62 102 ALA A CA 1
ATOM 811 C C . ALA A 1 102 ? 14.907 -11.242 -10.106 1.00 78.62 102 ALA A C 1
ATOM 813 O O . ALA A 1 102 ? 15.293 -10.126 -10.457 1.00 78.62 102 ALA A O 1
ATOM 814 N N . ASP A 1 103 ? 14.864 -12.280 -10.942 1.00 78.75 103 ASP A N 1
ATOM 815 C CA . ASP A 1 103 ? 15.391 -12.275 -12.312 1.00 78.75 103 ASP A CA 1
ATOM 816 C C . ASP A 1 103 ? 14.581 -11.388 -13.269 1.00 78.75 103 ASP A C 1
ATOM 818 O O . ASP A 1 103 ? 15.058 -11.006 -14.337 1.00 78.75 103 ASP A O 1
ATOM 822 N N . ALA A 1 104 ? 13.359 -11.007 -12.884 1.00 81.19 104 ALA A N 1
ATOM 823 C CA . ALA A 1 104 ? 12.529 -10.105 -13.671 1.00 81.19 104 ALA A CA 1
ATOM 824 C C . ALA A 1 104 ? 12.965 -8.638 -13.591 1.00 81.19 104 ALA A C 1
ATOM 826 O O . ALA A 1 104 ? 12.434 -7.802 -14.332 1.00 81.19 104 ALA A O 1
ATOM 827 N N . ARG A 1 105 ? 13.924 -8.302 -12.716 1.00 81.12 105 ARG A N 1
ATOM 828 C CA . ARG A 1 105 ? 14.485 -6.954 -12.657 1.00 81.12 105 ARG A CA 1
ATOM 829 C 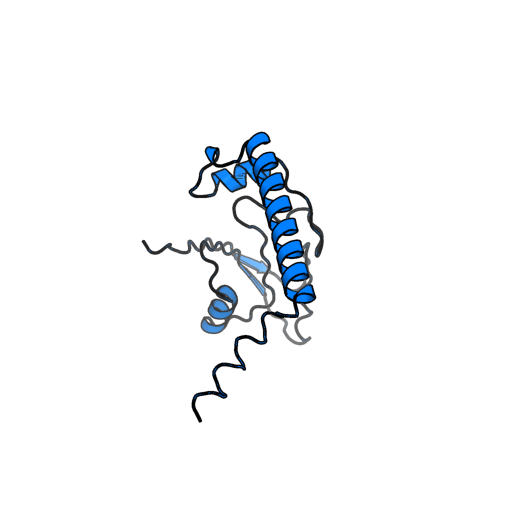C . ARG A 1 105 ? 15.135 -6.628 -14.011 1.00 81.12 105 ARG A C 1
ATOM 831 O O . ARG A 1 105 ? 16.102 -7.282 -14.403 1.00 81.12 105 ARG A O 1
ATOM 838 N N . PRO A 1 106 ? 14.661 -5.600 -14.740 1.00 77.88 106 PRO A N 1
ATOM 839 C CA . PRO A 1 106 ? 15.238 -5.265 -16.030 1.00 77.88 106 PRO A CA 1
ATOM 840 C C . PRO A 1 106 ? 16.678 -4.793 -15.842 1.00 77.88 106 PRO A C 1
ATOM 842 O O . PRO A 1 106 ? 16.965 -3.950 -14.988 1.00 77.88 106 PRO A O 1
ATOM 845 N N . SER A 1 107 ? 17.579 -5.284 -16.693 1.00 79.81 107 SER A N 1
ATOM 846 C CA . SER A 1 107 ? 18.936 -4.747 -16.751 1.00 79.81 107 SER A CA 1
ATOM 847 C C . SER A 1 107 ? 18.899 -3.251 -17.073 1.00 79.81 107 SER A C 1
ATOM 849 O O . SER A 1 107 ? 17.989 -2.766 -17.757 1.00 79.81 107 SER A O 1
ATOM 851 N N . ALA A 1 108 ? 19.915 -2.503 -16.637 1.00 73.62 108 ALA A N 1
ATOM 852 C CA . ALA A 1 108 ? 20.006 -1.067 -16.908 1.00 73.62 108 ALA A CA 1
ATOM 853 C C . ALA A 1 108 ? 19.850 -0.744 -18.411 1.00 73.62 108 ALA A C 1
ATOM 855 O O . ALA A 1 108 ? 19.201 0.234 -18.784 1.00 73.62 108 ALA A O 1
ATOM 856 N N . ALA A 1 109 ? 20.366 -1.609 -19.290 1.00 69.31 109 ALA A N 1
ATOM 857 C CA . ALA A 1 109 ? 20.206 -1.494 -20.738 1.00 69.31 109 ALA A CA 1
ATOM 858 C C . ALA A 1 109 ? 18.755 -1.719 -21.211 1.00 69.31 109 ALA A C 1
ATOM 860 O O . ALA A 1 109 ? 18.275 -1.019 -22.104 1.00 69.31 109 ALA A O 1
ATOM 861 N N . ALA A 1 110 ? 18.027 -2.678 -20.630 1.00 73.31 110 ALA A N 1
ATOM 862 C CA . ALA A 1 110 ? 16.608 -2.887 -20.921 1.00 73.31 110 ALA A CA 1
ATOM 863 C C . ALA A 1 110 ? 15.745 -1.710 -20.435 1.00 73.31 110 ALA A C 1
ATOM 865 O O . ALA A 1 110 ? 14.908 -1.221 -21.194 1.00 73.31 110 ALA A O 1
ATOM 866 N N . ALA A 1 111 ? 16.008 -1.193 -19.230 1.00 75.56 111 ALA A N 1
ATOM 867 C CA . ALA A 1 111 ? 15.316 -0.024 -18.686 1.00 75.56 111 ALA A CA 1
ATOM 868 C C . ALA A 1 111 ? 15.536 1.235 -19.549 1.00 75.56 111 ALA A C 1
ATOM 870 O O . ALA A 1 111 ? 14.579 1.939 -19.876 1.00 75.56 111 ALA A O 1
ATOM 871 N N . ARG A 1 112 ? 16.774 1.483 -20.004 1.00 68.75 112 ARG A N 1
ATOM 872 C CA . ARG A 1 112 ? 17.103 2.589 -20.924 1.00 68.75 112 ARG A CA 1
ATOM 873 C C . ARG A 1 112 ? 16.366 2.470 -22.261 1.00 68.75 112 ARG A C 1
ATOM 875 O O . ARG A 1 112 ? 15.754 3.440 -22.702 1.00 68.75 112 ARG A O 1
ATOM 882 N N . ARG A 1 113 ? 16.346 1.279 -22.875 1.00 70.25 113 ARG A N 1
ATOM 883 C CA . ARG A 1 113 ? 15.576 1.022 -24.109 1.00 70.25 113 ARG A CA 1
ATOM 884 C C . ARG A 1 113 ? 14.079 1.263 -23.906 1.00 70.25 113 ARG A C 1
ATOM 886 O O . ARG A 1 113 ? 13.454 1.934 -24.724 1.00 70.25 113 ARG A O 1
ATOM 893 N N . ALA A 1 114 ? 13.511 0.775 -22.803 1.00 72.44 114 ALA A N 1
ATOM 894 C CA . ALA A 1 114 ? 12.106 0.997 -22.467 1.00 72.44 114 ALA A CA 1
ATOM 895 C C . ALA A 1 114 ? 11.784 2.491 -22.276 1.00 72.44 114 ALA A C 1
ATOM 897 O O . ALA A 1 114 ? 10.750 2.954 -22.758 1.00 72.44 114 ALA A O 1
ATOM 898 N N . CYS A 1 115 ? 12.682 3.254 -21.642 1.00 64.81 115 CYS A N 1
ATOM 899 C CA . CYS A 1 115 ? 12.562 4.705 -21.497 1.00 64.81 115 CYS A CA 1
ATOM 900 C C . CYS A 1 115 ? 12.533 5.409 -22.862 1.00 64.81 115 CYS A C 1
ATOM 902 O O . CYS A 1 115 ? 11.599 6.161 -23.136 1.00 64.81 115 CYS A O 1
ATOM 904 N N . ILE A 1 116 ? 13.479 5.098 -23.758 1.00 73.00 116 ILE A N 1
ATOM 905 C CA . ILE A 1 116 ? 13.522 5.655 -25.123 1.00 73.00 116 ILE A CA 1
ATOM 906 C C . ILE A 1 116 ? 12.209 5.370 -25.865 1.00 73.00 116 ILE A C 1
ATOM 908 O O . ILE A 1 116 ? 11.574 6.283 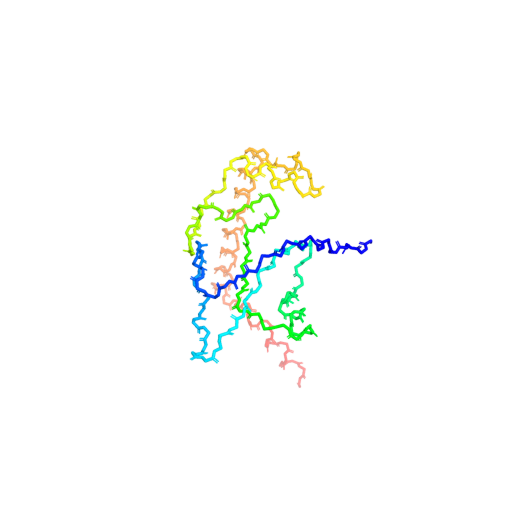-26.394 1.00 73.00 116 ILE A O 1
ATOM 912 N N . VAL A 1 117 ? 11.734 4.122 -25.826 1.00 75.69 117 VAL A N 1
ATOM 913 C CA . VAL A 1 117 ? 10.463 3.730 -26.453 1.00 75.69 117 VAL A CA 1
ATOM 914 C C . VAL A 1 117 ? 9.270 4.468 -25.830 1.00 75.69 117 VAL A C 1
ATOM 916 O O . VAL A 1 117 ? 8.363 4.895 -26.547 1.00 75.69 117 VAL A O 1
ATOM 919 N N . ALA A 1 118 ? 9.234 4.643 -24.507 1.00 73.81 118 ALA A N 1
ATOM 920 C CA . ALA A 1 118 ? 8.160 5.357 -23.817 1.00 73.81 118 ALA A CA 1
ATOM 921 C C . ALA A 1 118 ? 8.139 6.857 -24.160 1.00 73.81 118 ALA A C 1
ATOM 923 O O . ALA A 1 118 ? 7.058 7.424 -24.364 1.00 73.81 118 ALA A O 1
ATOM 924 N N . LEU A 1 119 ? 9.317 7.478 -24.269 1.00 72.88 119 LEU A N 1
ATOM 925 C CA . LEU A 1 119 ? 9.488 8.863 -24.702 1.00 72.88 119 LEU A CA 1
ATOM 926 C C . LEU A 1 119 ? 9.009 9.044 -26.147 1.00 72.88 119 LEU A C 1
ATOM 928 O O . LEU A 1 119 ? 8.186 9.923 -26.405 1.00 72.88 119 LEU A O 1
ATOM 932 N N . TRP A 1 120 ? 9.392 8.151 -27.062 1.00 70.19 120 TRP A N 1
ATOM 933 C CA . TRP A 1 120 ? 8.898 8.165 -28.443 1.00 70.19 120 TRP A CA 1
ATOM 934 C C . TRP A 1 120 ? 7.384 7.944 -28.527 1.00 70.19 120 TRP A C 1
ATOM 936 O O . TRP A 1 120 ? 6.693 8.663 -29.246 1.00 70.19 120 TRP A O 1
ATOM 946 N N . LYS A 1 121 ? 6.817 7.030 -27.727 1.00 68.56 121 LYS A N 1
ATOM 947 C CA . LYS A 1 121 ? 5.356 6.834 -27.641 1.00 68.56 121 LYS A CA 1
ATOM 948 C C . LYS A 1 121 ? 4.627 8.073 -27.110 1.00 68.56 121 LYS A C 1
ATOM 950 O O . LYS A 1 121 ? 3.494 8.337 -27.514 1.00 68.56 121 LYS A O 1
ATOM 955 N N . ARG A 1 122 ? 5.209 8.824 -26.167 1.00 74.19 122 ARG A N 1
ATOM 956 C CA . ARG A 1 122 ? 4.650 10.107 -25.691 1.00 74.19 122 ARG A CA 1
ATOM 957 C C . ARG A 1 122 ? 4.711 11.176 -26.782 1.00 74.19 122 ARG A C 1
ATOM 959 O O . ARG A 1 122 ? 3.680 11.788 -27.053 1.00 74.19 122 ARG A O 1
ATOM 966 N N . ALA A 1 123 ? 5.857 11.326 -27.442 1.00 71.25 123 ALA A N 1
ATOM 967 C CA . ALA A 1 123 ? 6.038 12.267 -28.544 1.00 71.25 123 ALA A CA 1
ATOM 968 C C . ALA A 1 123 ? 5.074 11.979 -29.709 1.00 71.25 123 ALA A C 1
ATOM 970 O O . ALA A 1 123 ? 4.372 12.878 -30.162 1.00 71.25 123 ALA A O 1
ATOM 971 N N . TRP A 1 124 ? 4.933 10.714 -30.117 1.00 69.25 124 TRP A N 1
ATOM 972 C CA . TRP A 1 124 ? 3.999 10.300 -31.168 1.00 69.25 124 TRP A CA 1
ATOM 973 C C . TRP A 1 124 ? 2.534 10.581 -30.808 1.00 69.25 124 TRP A C 1
ATOM 975 O O . TRP A 1 124 ? 1.773 11.077 -31.636 1.00 69.25 124 TRP A O 1
ATOM 985 N N . ARG A 1 125 ? 2.126 10.326 -29.555 1.00 73.75 125 ARG A N 1
ATOM 986 C CA . ARG A 1 125 ? 0.768 10.654 -29.080 1.00 73.75 125 ARG A CA 1
ATOM 987 C C . ARG A 1 125 ? 0.491 12.158 -29.111 1.00 73.75 125 ARG A C 1
ATOM 989 O O . ARG A 1 125 ? -0.622 12.544 -29.465 1.00 73.75 125 ARG A O 1
ATOM 996 N N . HIS A 1 126 ? 1.478 12.985 -28.770 1.00 66.44 126 HIS A N 1
ATOM 997 C CA . HIS A 1 126 ? 1.368 14.442 -28.866 1.00 66.44 126 HIS A CA 1
ATOM 998 C C . HIS A 1 126 ? 1.313 14.922 -30.320 1.00 66.44 126 HIS A C 1
ATOM 1000 O O . HIS A 1 126 ? 0.403 15.669 -30.669 1.00 66.44 126 HIS A O 1
ATOM 1006 N N . ALA A 1 127 ? 2.211 14.441 -31.181 1.00 69.50 127 ALA A N 1
ATOM 1007 C CA . ALA A 1 127 ? 2.251 14.804 -32.596 1.00 69.50 127 ALA A CA 1
ATOM 1008 C C . ALA A 1 127 ? 0.966 14.395 -33.335 1.00 69.50 127 ALA A C 1
ATOM 1010 O O . ALA A 1 127 ? 0.386 15.193 -34.066 1.00 69.50 127 ALA A O 1
ATOM 1011 N N . ARG A 1 128 ? 0.453 13.182 -33.083 1.00 69.56 128 ARG A N 1
ATOM 1012 C CA . ARG A 1 128 ? -0.821 12.706 -33.642 1.00 69.56 128 ARG A CA 1
ATOM 1013 C C . ARG A 1 128 ? -2.008 13.547 -33.168 1.00 69.56 128 ARG A C 1
ATOM 1015 O O . ARG A 1 128 ? -2.903 13.819 -33.961 1.00 69.56 128 ARG A O 1
ATOM 1022 N N . ARG A 1 129 ? -2.025 13.967 -31.897 1.00 63.72 129 ARG A N 1
ATOM 1023 C CA . ARG A 1 129 ? -3.074 14.845 -31.354 1.00 63.72 129 ARG A CA 1
ATOM 1024 C C . ARG A 1 129 ? -3.045 16.223 -32.021 1.00 63.72 129 ARG A C 1
ATOM 1026 O O . ARG A 1 129 ? -4.078 16.660 -32.510 1.00 63.72 129 ARG A O 1
ATOM 1033 N N . GLN A 1 130 ? -1.867 16.836 -32.132 1.00 68.19 130 GLN A N 1
ATOM 1034 C CA . GLN A 1 130 ? -1.692 18.125 -32.810 1.00 68.19 130 GLN A CA 1
ATOM 1035 C C . GLN A 1 130 ? -2.037 18.055 -34.304 1.00 68.19 130 GLN A C 1
ATOM 1037 O O . GLN A 1 130 ? -2.641 18.980 -34.836 1.00 68.19 130 GLN A O 1
ATOM 1042 N N . ALA A 1 131 ? -1.696 16.958 -34.987 1.00 64.06 131 ALA A N 1
ATOM 1043 C CA . ALA A 1 131 ? -2.063 16.747 -36.386 1.00 64.06 131 ALA A CA 1
ATOM 1044 C C . ALA A 1 131 ? -3.586 16.621 -36.573 1.00 64.06 131 ALA A C 1
ATOM 1046 O O . ALA A 1 131 ? -4.138 17.223 -37.489 1.00 64.06 131 ALA A O 1
ATOM 1047 N N . LEU A 1 132 ? -4.279 15.898 -35.683 1.00 61.19 132 LEU A N 1
ATOM 1048 C CA . LEU A 1 132 ? -5.745 15.788 -35.698 1.00 61.19 132 LEU A CA 1
ATOM 1049 C C . LEU A 1 132 ? -6.436 17.128 -35.395 1.00 61.19 132 LEU A C 1
ATOM 1051 O O . LEU A 1 132 ? -7.448 17.448 -36.016 1.00 61.19 132 LEU A O 1
ATOM 1055 N N . GLU A 1 133 ? -5.879 17.925 -34.479 1.00 66.94 133 GLU A N 1
ATOM 1056 C CA . GLU A 1 133 ? -6.364 19.275 -34.162 1.00 66.94 133 GLU A CA 1
ATOM 1057 C C . GLU A 1 133 ? -6.158 20.247 -35.334 1.00 66.94 133 GLU A C 1
ATOM 1059 O O . GLU A 1 133 ? -7.108 20.919 -35.733 1.00 66.94 133 GLU A O 1
ATOM 1064 N N . ARG A 1 134 ? -4.966 20.262 -35.952 1.00 63.44 134 ARG A N 1
ATOM 1065 C CA . ARG A 1 134 ? -4.667 21.076 -37.148 1.00 63.44 134 ARG A CA 1
ATOM 1066 C C . ARG A 1 134 ? -5.506 20.683 -38.361 1.00 63.44 134 ARG A C 1
ATOM 1068 O O . ARG A 1 134 ? -5.913 21.552 -39.120 1.00 63.44 134 ARG A O 1
ATOM 1075 N N . ALA A 1 135 ? -5.810 19.397 -38.521 1.00 68.94 135 ALA A N 1
ATOM 1076 C CA . ALA A 1 135 ? -6.694 18.902 -39.574 1.00 68.94 135 ALA A CA 1
ATOM 1077 C C . ALA A 1 135 ? -8.187 19.202 -39.312 1.00 68.94 135 ALA A C 1
ATOM 1079 O O . ALA A 1 135 ? -9.042 18.780 -40.086 1.00 68.94 135 ALA A O 1
ATOM 1080 N N . GLY A 1 136 ? -8.541 19.868 -38.202 1.00 59.81 136 GLY A N 1
ATOM 1081 C CA . GLY A 1 136 ? -9.933 20.161 -37.845 1.00 59.81 136 GLY A CA 1
ATOM 1082 C C . GLY A 1 136 ? -10.764 18.919 -37.483 1.00 59.81 136 GLY A C 1
ATOM 1083 O O . GLY A 1 136 ? -11.973 19.023 -37.236 1.00 59.81 136 GLY A O 1
ATOM 1084 N N . LEU A 1 137 ? -10.128 17.748 -37.389 1.00 61.75 137 LEU A N 1
ATOM 1085 C CA . LEU A 1 137 ? -10.706 16.451 -37.041 1.00 61.75 137 LEU A CA 1
ATOM 1086 C C . LEU A 1 137 ? -10.568 16.219 -35.533 1.00 61.75 137 LEU A C 1
ATOM 1088 O O . LEU A 1 137 ? -9.984 15.240 -35.071 1.00 61.75 137 LEU A O 1
ATOM 1092 N N . GLY A 1 138 ? -11.109 17.146 -34.741 1.00 49.91 138 GLY A N 1
ATOM 1093 C CA . GLY A 1 138 ? -11.226 16.948 -33.302 1.00 49.91 138 GLY A CA 1
ATOM 1094 C C . GLY A 1 138 ? -11.961 15.635 -33.020 1.00 49.91 138 GLY A C 1
ATOM 1095 O O . GLY A 1 138 ? -13.036 15.388 -33.576 1.00 49.91 138 GLY A O 1
ATOM 1096 N N . VAL A 1 139 ? -11.388 14.814 -32.134 1.00 53.03 139 VAL A N 1
ATOM 1097 C CA . VAL A 1 139 ? -11.831 13.454 -31.751 1.00 53.03 139 VAL A CA 1
ATOM 1098 C C . VAL A 1 139 ? -13.322 13.389 -31.342 1.00 53.03 139 VAL A C 1
ATOM 1100 O O . VAL A 1 139 ? -13.913 12.316 -31.309 1.00 53.03 139 VAL A O 1
ATOM 1103 N N . GLY A 1 140 ? -13.972 14.536 -31.107 1.00 55.06 140 GLY A N 1
ATOM 1104 C CA . GLY A 1 140 ? -15.397 14.668 -30.789 1.00 55.06 140 GLY A CA 1
ATOM 1105 C C . GLY A 1 140 ? -16.383 14.919 -31.948 1.00 55.06 140 GLY A C 1
ATOM 1106 O O . GLY A 1 140 ? -17.574 15.031 -31.666 1.00 55.06 140 GLY A O 1
ATOM 1107 N N . ARG A 1 141 ? -15.979 15.019 -33.230 1.00 48.62 141 ARG A N 1
ATOM 1108 C CA . ARG A 1 141 ? -16.937 15.306 -34.337 1.00 48.62 141 ARG A CA 1
ATOM 1109 C C . ARG A 1 141 ? -17.407 14.109 -35.167 1.00 48.62 141 ARG A C 1
ATOM 1111 O O . ARG A 1 141 ? -18.461 14.206 -35.796 1.00 48.62 141 ARG A O 1
ATOM 1118 N N . LEU A 1 142 ? -16.728 12.963 -35.113 1.00 46.97 142 LEU A N 1
ATOM 1119 C CA . LEU A 1 142 ? -17.190 11.749 -35.810 1.00 46.97 142 LEU A CA 1
ATOM 1120 C C . LEU A 1 142 ? -18.441 11.117 -35.166 1.00 46.97 142 LEU A C 1
ATOM 1122 O O . LEU A 1 142 ? -19.162 10.386 -35.836 1.00 46.97 142 LEU A O 1
ATOM 1126 N N . ALA A 1 143 ? -18.771 11.472 -33.919 1.00 46.19 143 ALA A N 1
ATOM 1127 C CA . ALA A 1 143 ? -19.975 10.986 -33.239 1.00 46.19 143 ALA A CA 1
ATOM 1128 C C . ALA A 1 143 ? -21.269 11.757 -33.589 1.00 46.19 143 ALA A C 1
ATOM 1130 O O . ALA A 1 143 ? -22.357 11.257 -33.314 1.00 46.19 143 ALA A O 1
ATOM 1131 N N . ARG A 1 144 ? -21.195 12.957 -34.196 1.00 47.41 144 ARG A N 1
ATOM 1132 C CA . ARG A 1 144 ? -22.392 13.784 -34.489 1.00 47.41 144 ARG A CA 1
ATOM 1133 C C . ARG A 1 144 ? -22.830 13.808 -35.957 1.00 47.41 144 ARG A C 1
ATOM 1135 O O . ARG A 1 144 ? -23.961 14.198 -36.218 1.00 47.41 144 ARG A O 1
ATOM 1142 N N . ARG A 1 145 ? -22.005 13.358 -36.915 1.00 43.41 145 ARG A N 1
ATOM 1143 C CA . ARG A 1 145 ? -22.405 13.306 -38.340 1.00 43.41 145 ARG A CA 1
ATOM 1144 C C . ARG A 1 145 ? -23.175 12.045 -38.751 1.00 43.41 145 ARG A C 1
ATOM 1146 O O . ARG A 1 145 ? -23.864 12.101 -39.759 1.00 43.41 145 ARG A O 1
ATOM 1153 N N . ARG A 1 146 ? -23.142 10.958 -37.967 1.00 45.88 146 ARG A N 1
ATOM 1154 C CA . ARG A 1 146 ? -23.941 9.747 -38.259 1.00 45.88 146 ARG A CA 1
ATOM 1155 C C . ARG A 1 146 ? -25.416 9.820 -37.837 1.00 45.88 146 ARG A C 1
ATOM 1157 O O . ARG A 1 146 ? -26.199 9.052 -38.359 1.00 45.88 146 ARG A O 1
ATOM 1164 N N . ARG A 1 147 ? -25.831 10.761 -36.976 1.00 47.91 147 ARG A N 1
ATOM 1165 C CA . ARG A 1 147 ? -27.252 10.918 -36.569 1.00 47.91 147 ARG A CA 1
ATOM 1166 C C . ARG A 1 147 ? -28.072 11.889 -37.434 1.00 47.91 147 ARG A C 1
ATOM 1168 O O . ARG A 1 147 ? -29.171 12.253 -37.044 1.00 47.91 147 ARG A O 1
ATOM 1175 N N . ARG A 1 148 ? -27.538 12.370 -38.563 1.00 47.12 148 ARG A N 1
ATOM 1176 C CA . ARG A 1 148 ? -28.241 13.314 -39.461 1.00 47.12 148 ARG A CA 1
ATOM 1177 C C . ARG A 1 148 ? -28.510 12.756 -40.866 1.00 47.12 148 ARG A C 1
ATOM 1179 O O . ARG A 1 148 ? -28.981 13.505 -41.707 1.00 47.12 148 ARG A O 1
ATOM 1186 N N . GLN A 1 149 ? -28.183 11.484 -41.110 1.00 45.97 149 GLN A N 1
ATOM 1187 C CA . GLN A 1 149 ? -28.483 10.760 -42.357 1.00 45.97 149 GLN A CA 1
ATOM 1188 C C . GLN A 1 149 ? -29.469 9.591 -42.153 1.00 45.97 149 GLN A C 1
ATOM 1190 O O . GLN A 1 149 ? -29.732 8.856 -43.093 1.00 45.97 149 GLN A O 1
ATOM 1195 N N . GLU A 1 150 ? -30.023 9.430 -40.947 1.00 46.12 150 GLU A N 1
ATOM 1196 C CA . GLU A 1 150 ? -31.060 8.431 -40.623 1.00 46.12 150 GLU A CA 1
ATOM 1197 C C . GLU A 1 150 ? -32.330 9.128 -40.098 1.00 46.12 150 GLU A C 1
ATOM 1199 O O . GLU A 1 150 ? -32.877 8.756 -39.061 1.00 46.12 150 GLU A O 1
ATOM 1204 N N . GLY A 1 151 ? -32.746 10.205 -40.767 1.00 40.31 151 GLY A N 1
ATOM 1205 C CA . GLY A 1 151 ? -34.009 10.903 -40.522 1.00 40.31 151 GLY A CA 1
ATOM 1206 C C . GLY A 1 151 ? -34.703 11.173 -41.839 1.00 40.31 151 GLY A C 1
ATOM 1207 O O . GLY A 1 151 ? -33.979 11.597 -42.769 1.00 40.31 151 GLY A O 1
#

Foldseek 3Di:
DDDDFPQPWDKDKDQLPDDDPPDNQDPDPPDDSDIDIDTDGDDPDDPPCVVVVVCVVVVHDDRDDDDQDDQPDGCPPPDPPDDDDDDPVRLQSVCCSDPNHSVVPDDPVRVVVVVVVVVVVVVVVVVVQVVCVVVVNHVPPVVPPVVPVPD

Radius of gyration: 25.25 Å; chains: 1; bounding box: 54×42×71 Å

pLDDT: mean 71.84, std 17.51, range [31.23, 94.25]

Organism: NCBI:txid156133

Secondary structure (DSSP, 8-state):
----------EEEEETT---TT-PPP---S---PEEEEE----S---TTHHHHHHHHTT---------EETTEE-TTPPTT---PPPHHHHHHHHHTSTT-GGGSPPHHHHHHHHHHHHHHHHHHHHHHHHHHHTT--TTSTTTSGGGS--